Protein AF-A0A242AA38-F1 (afdb_monomer_lite)

Organism: NCBI:txid1834191

Radius of gyration: 36.56 Å; chains: 1; bounding box: 47×68×95 Å

Structure (mmCIF, N/CA/C/O backbone):
data_AF-A0A242AA38-F1
#
_entry.id   AF-A0A242AA38-F1
#
loop_
_atom_site.group_PDB
_atom_site.id
_atom_site.type_symbol
_atom_site.label_atom_id
_atom_site.label_alt_id
_atom_site.label_comp_id
_atom_site.label_asym_id
_atom_site.label_entity_id
_atom_site.label_seq_id
_atom_site.pdbx_PDB_ins_code
_atom_site.Cartn_x
_atom_site.Cartn_y
_atom_site.Cartn_z
_atom_site.occupancy
_atom_site.B_iso_or_equiv
_atom_site.auth_seq_id
_atom_site.auth_comp_id
_atom_site.auth_asym_id
_atom_site.auth_atom_id
_atom_site.pdbx_PDB_model_num
ATOM 1 N N . MET A 1 1 ? 7.313 -52.565 -67.063 1.00 36.84 1 MET A N 1
ATOM 2 C CA . MET A 1 1 ? 8.725 -52.377 -66.669 1.00 36.84 1 MET A CA 1
ATOM 3 C C . MET A 1 1 ? 8.864 -50.927 -66.219 1.00 36.84 1 MET A C 1
ATOM 5 O O . MET A 1 1 ? 8.572 -50.065 -67.031 1.00 36.84 1 MET A O 1
ATOM 9 N N . SER A 1 2 ? 8.992 -50.616 -64.921 1.00 31.75 2 SER A N 1
ATOM 10 C CA . SER A 1 2 ? 10.265 -50.618 -64.155 1.00 31.75 2 SER A CA 1
ATOM 11 C C . SER A 1 2 ? 11.361 -49.834 -64.894 1.00 31.75 2 SER A C 1
ATOM 13 O O . SER A 1 2 ? 11.617 -50.151 -66.045 1.00 31.75 2 SER A O 1
ATOM 15 N N . ASP A 1 3 ? 12.073 -48.840 -64.362 1.00 34.84 3 ASP A N 1
ATOM 16 C CA . ASP A 1 3 ? 12.246 -48.334 -63.001 1.00 34.84 3 ASP A CA 1
ATOM 17 C C . ASP A 1 3 ? 12.954 -46.958 -63.059 1.00 34.84 3 ASP A C 1
ATOM 19 O O . ASP A 1 3 ? 13.761 -46.716 -63.949 1.00 34.84 3 ASP A O 1
ATOM 23 N N . LYS A 1 4 ? 12.645 -46.117 -62.062 1.00 32.44 4 LYS A N 1
ATOM 24 C CA . LYS A 1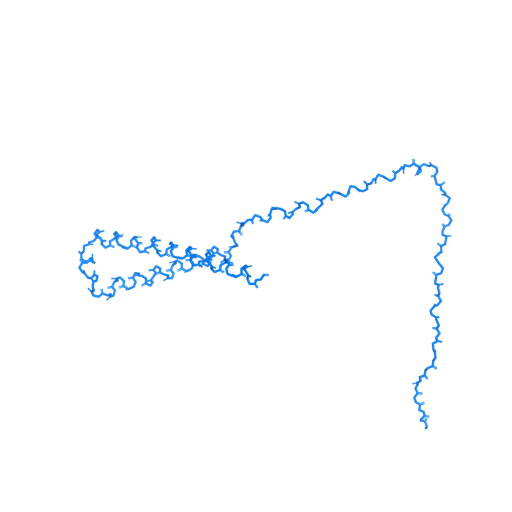 4 ? 13.434 -45.074 -61.362 1.00 32.44 4 LYS A CA 1
ATOM 25 C C . LYS A 1 4 ? 14.341 -44.050 -62.101 1.00 32.44 4 LYS A C 1
ATOM 27 O O . LYS A 1 4 ? 15.178 -44.406 -62.923 1.00 32.44 4 LYS A O 1
ATOM 32 N N . PRO A 1 5 ? 14.308 -42.772 -61.655 1.00 45.81 5 PRO A N 1
ATOM 33 C CA . PRO A 1 5 ? 15.255 -41.728 -62.044 1.00 45.81 5 PRO A CA 1
ATOM 34 C C . PRO A 1 5 ? 16.461 -41.679 -61.088 1.00 45.81 5 PRO A C 1
ATOM 36 O O . PRO A 1 5 ? 16.271 -41.815 -59.883 1.00 45.81 5 PRO A O 1
ATOM 39 N N . GLN A 1 6 ? 17.672 -41.414 -61.598 1.00 35.94 6 GLN A N 1
ATOM 40 C CA . GLN A 1 6 ? 18.695 -40.586 -60.930 1.00 35.94 6 GLN A CA 1
ATOM 41 C C . GLN A 1 6 ? 20.004 -40.491 -61.729 1.00 35.94 6 GLN A C 1
ATOM 43 O O . GLN A 1 6 ? 20.620 -41.495 -62.071 1.00 35.94 6 GLN A O 1
ATOM 48 N N . GLY A 1 7 ? 20.478 -39.250 -61.880 1.00 38.78 7 GLY A N 1
ATOM 49 C CA . GLY A 1 7 ? 21.903 -38.932 -61.821 1.00 38.78 7 GLY A CA 1
ATOM 50 C C . GLY A 1 7 ? 22.577 -38.549 -63.137 1.00 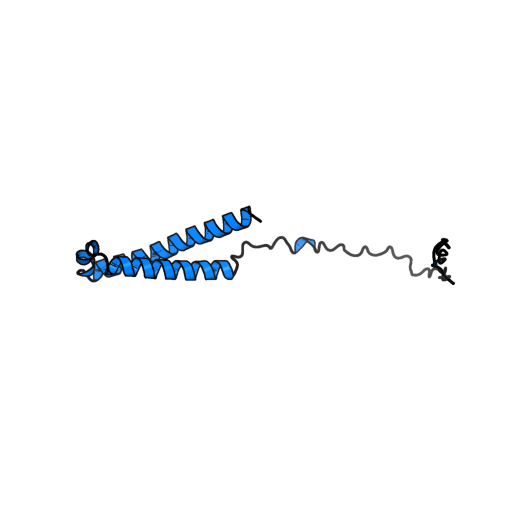38.78 7 GLY A C 1
ATOM 51 O O . GLY A 1 7 ? 23.095 -39.412 -63.835 1.00 38.78 7 GLY A O 1
ATOM 52 N N . LYS A 1 8 ? 22.730 -37.240 -63.380 1.00 36.59 8 LYS A N 1
ATOM 53 C CA . LYS A 1 8 ? 24.062 -36.605 -63.459 1.00 36.59 8 LYS A CA 1
ATOM 54 C C . LYS A 1 8 ? 23.976 -35.082 -63.599 1.00 36.59 8 LYS A C 1
ATOM 56 O O . LYS A 1 8 ? 23.215 -34.552 -64.398 1.00 36.59 8 LYS A O 1
ATOM 61 N N . ASN A 1 9 ? 24.805 -34.424 -62.789 1.00 46.19 9 ASN A N 1
ATOM 62 C CA . ASN A 1 9 ? 25.096 -32.994 -62.749 1.00 46.19 9 ASN A CA 1
ATOM 63 C C . ASN A 1 9 ? 25.225 -32.367 -64.140 1.00 46.19 9 ASN A C 1
ATOM 65 O O . ASN A 1 9 ? 26.020 -32.832 -64.954 1.00 46.19 9 ASN A O 1
ATOM 69 N N . THR A 1 10 ? 24.549 -31.244 -64.369 1.00 39.59 10 THR A N 1
ATOM 70 C CA . THR A 1 10 ? 24.979 -30.273 -65.379 1.00 39.59 10 THR A CA 1
ATOM 71 C C . THR A 1 10 ? 25.046 -28.909 -64.709 1.00 39.59 10 THR A C 1
ATOM 73 O O . THR A 1 10 ? 24.102 -28.464 -64.063 1.00 39.59 10 THR A O 1
ATOM 76 N N . GLN A 1 11 ? 26.240 -28.333 -64.767 1.00 40.69 11 GLN A N 1
ATOM 77 C CA . GLN A 1 11 ? 26.658 -27.104 -64.112 1.00 40.69 11 GLN A CA 1
ATOM 78 C C . GLN A 1 11 ? 25.785 -25.925 -64.557 1.00 40.69 11 GLN A C 1
ATOM 80 O O . GLN A 1 11 ? 25.471 -25.795 -65.738 1.00 40.69 11 GLN A O 1
ATOM 85 N N . ILE A 1 12 ? 25.414 -25.065 -63.608 1.00 44.62 12 ILE A N 1
ATOM 86 C CA . ILE A 1 12 ? 24.757 -23.784 -63.881 1.00 44.62 12 ILE A CA 1
ATOM 87 C C . ILE A 1 12 ? 25.772 -22.913 -64.643 1.00 44.62 12 ILE A C 1
ATOM 89 O O . ILE A 1 12 ? 26.853 -22.664 -64.103 1.00 44.62 12 ILE A O 1
ATOM 93 N N . PRO A 1 13 ? 25.490 -22.470 -65.879 1.00 41.94 13 PRO A N 1
ATOM 94 C CA . PRO A 1 13 ? 26.398 -21.584 -66.590 1.00 41.94 13 PRO A CA 1
ATOM 95 C C . PRO A 1 13 ? 26.442 -20.208 -65.911 1.00 41.94 13 PRO A C 1
ATOM 97 O O . PRO A 1 13 ? 25.413 -19.628 -65.568 1.00 41.94 13 PRO A O 1
ATOM 100 N N . ASN A 1 14 ? 27.664 -19.703 -65.720 1.00 42.06 14 ASN A N 1
ATOM 101 C CA . ASN A 1 14 ? 27.960 -18.333 -65.308 1.00 42.06 14 ASN A CA 1
ATOM 102 C C . ASN A 1 14 ? 27.240 -17.347 -66.237 1.00 42.06 14 ASN A C 1
ATOM 104 O O . ASN A 1 14 ? 27.640 -17.186 -67.390 1.00 42.06 14 ASN A O 1
ATOM 108 N N . ASN A 1 15 ? 26.225 -16.645 -65.733 1.00 44.12 15 ASN A N 1
ATOM 109 C CA . ASN A 1 15 ? 25.682 -15.494 -66.439 1.00 44.12 15 ASN A CA 1
ATOM 110 C C . ASN A 1 15 ? 26.679 -14.338 -66.329 1.00 44.12 15 ASN A C 1
ATOM 112 O O . ASN A 1 15 ? 26.819 -13.689 -65.293 1.00 44.12 15 ASN A O 1
ATOM 116 N N . THR A 1 16 ? 27.395 -14.130 -67.428 1.00 40.69 16 THR A N 1
ATOM 117 C CA . THR A 1 16 ? 28.222 -12.970 -67.730 1.00 40.69 16 THR A CA 1
ATOM 118 C C . THR A 1 16 ? 27.420 -11.696 -67.482 1.00 40.69 16 THR A C 1
ATOM 120 O O . THR A 1 16 ? 26.377 -11.469 -68.093 1.00 40.69 16 THR A O 1
ATOM 123 N N . PHE A 1 17 ? 27.905 -10.875 -66.553 1.00 43.53 17 PHE A N 1
ATOM 124 C CA . PHE A 1 17 ? 27.390 -9.537 -66.299 1.00 43.53 17 PHE A CA 1
ATOM 125 C C . PHE A 1 17 ? 27.459 -8.751 -67.612 1.00 43.53 17 PHE A C 1
ATOM 127 O O . PHE A 1 17 ? 28.540 -8.560 -68.168 1.00 43.53 17 PHE A O 1
ATOM 134 N N . ASN A 1 18 ? 26.299 -8.363 -68.137 1.00 44.81 18 ASN A N 1
ATOM 135 C CA . ASN A 1 18 ? 26.192 -7.578 -69.357 1.00 44.81 18 ASN A CA 1
ATOM 136 C C . ASN A 1 18 ? 26.934 -6.249 -69.133 1.00 44.81 18 ASN A C 1
ATOM 138 O O . ASN A 1 18 ? 26.475 -5.391 -68.378 1.00 44.81 18 ASN A O 1
ATOM 142 N N . THR A 1 19 ? 28.096 -6.089 -69.762 1.00 42.72 19 THR A N 1
ATOM 143 C CA . THR A 1 19 ? 28.854 -4.840 -69.829 1.00 42.72 19 THR A CA 1
ATOM 144 C C . THR A 1 19 ? 28.065 -3.840 -70.670 1.00 42.72 19 THR A C 1
ATOM 146 O O . THR A 1 19 ? 28.254 -3.715 -71.879 1.00 42.72 19 THR A O 1
ATOM 149 N N . MET A 1 20 ? 27.140 -3.118 -70.031 1.00 43.22 20 MET A N 1
ATOM 150 C CA . MET A 1 20 ? 26.587 -1.903 -70.620 1.00 43.22 20 MET A CA 1
ATOM 151 C C . MET A 1 20 ? 27.718 -0.885 -70.753 1.00 43.22 20 MET A C 1
ATOM 153 O O . MET A 1 20 ? 28.349 -0.481 -69.781 1.00 43.22 20 MET A O 1
ATOM 157 N N . ASN A 1 21 ? 27.990 -0.520 -71.998 1.00 48.88 21 ASN A N 1
ATOM 158 C CA . ASN A 1 21 ? 29.027 0.402 -72.419 1.00 48.88 21 ASN A CA 1
ATOM 159 C C . ASN A 1 21 ? 28.624 1.837 -72.033 1.00 48.88 21 ASN A C 1
ATOM 161 O O . ASN A 1 21 ? 28.084 2.584 -72.848 1.00 48.88 21 ASN A O 1
ATOM 165 N N . THR A 1 22 ? 28.813 2.218 -70.769 1.00 44.59 22 THR A N 1
ATOM 166 C CA . THR A 1 22 ? 28.633 3.605 -70.325 1.00 44.59 22 THR A CA 1
ATOM 167 C C . THR A 1 22 ? 29.918 4.374 -70.591 1.00 44.59 22 THR A C 1
ATOM 169 O O . THR A 1 22 ? 30.896 4.260 -69.852 1.00 44.59 22 THR A O 1
ATOM 172 N N . LYS A 1 23 ? 29.919 5.165 -71.666 1.00 47.06 23 LYS A N 1
ATOM 173 C CA . LYS A 1 23 ? 30.909 6.224 -71.885 1.00 47.06 23 LYS A CA 1
ATOM 174 C C . LYS A 1 23 ? 30.923 7.116 -70.626 1.00 47.06 23 LYS A C 1
ATOM 176 O O . LYS A 1 23 ? 29.850 7.591 -70.257 1.00 47.06 23 LYS A O 1
ATOM 181 N N . PRO A 1 24 ? 32.066 7.325 -69.949 1.00 49.56 24 PRO A N 1
ATOM 182 C CA . PRO A 1 24 ? 32.115 8.178 -68.767 1.00 49.56 24 PRO A CA 1
ATOM 183 C C . PRO A 1 24 ? 31.788 9.620 -69.161 1.00 49.56 24 PRO A C 1
ATOM 185 O O . PRO A 1 24 ? 32.453 10.191 -70.026 1.00 49.56 24 PRO A O 1
ATOM 188 N N . ASP A 1 25 ? 30.755 10.194 -68.552 1.00 49.31 25 ASP A N 1
ATOM 189 C CA . ASP A 1 25 ? 30.473 11.622 -68.639 1.00 49.31 25 ASP A CA 1
ATOM 190 C C . ASP A 1 25 ? 31.540 12.374 -67.815 1.00 49.31 25 ASP A C 1
ATOM 192 O O . ASP A 1 25 ? 31.670 12.118 -66.613 1.00 49.31 25 ASP A O 1
ATOM 196 N N . PRO A 1 26 ? 32.331 13.281 -68.419 1.00 50.69 26 PRO A N 1
ATOM 197 C CA . PRO A 1 26 ? 33.372 14.021 -67.708 1.00 50.69 26 PRO A CA 1
ATOM 198 C C . PRO A 1 26 ? 32.822 14.955 -66.614 1.00 50.69 26 PRO A C 1
ATOM 200 O O . PRO A 1 26 ? 33.595 15.416 -65.777 1.00 50.69 26 PRO A O 1
ATOM 203 N N . SER A 1 27 ? 31.507 15.202 -66.564 1.00 53.72 27 SER A N 1
ATOM 204 C CA . SER A 1 27 ? 30.864 15.972 -65.488 1.00 53.72 27 SER A CA 1
ATOM 205 C C . SER A 1 27 ? 30.657 15.187 -64.183 1.00 53.72 27 SER A C 1
ATOM 207 O O . SER A 1 27 ? 30.296 15.778 -63.167 1.00 53.72 27 SER A O 1
ATOM 209 N N . GLN A 1 28 ? 30.940 13.877 -64.166 1.00 53.47 28 GLN A N 1
ATOM 210 C CA . GLN A 1 28 ? 30.844 13.032 -62.967 1.00 53.47 28 GLN A CA 1
ATOM 211 C C . GLN A 1 28 ? 32.162 12.897 -62.184 1.00 53.47 28 GLN A C 1
ATOM 213 O O . GLN A 1 28 ? 32.258 12.072 -61.278 1.00 53.47 28 GLN A O 1
ATOM 218 N N . GLN A 1 29 ? 33.175 13.728 -62.463 1.00 50.22 29 GLN A N 1
ATOM 219 C CA . GLN A 1 29 ? 34.346 13.891 -61.585 1.00 50.22 29 GLN A CA 1
ATOM 220 C C . GLN A 1 29 ? 34.017 14.763 -60.360 1.00 50.22 29 GLN A C 1
ATOM 222 O O . GLN A 1 29 ? 34.678 15.755 -60.067 1.00 50.22 29 GLN A O 1
ATOM 227 N N . GLY A 1 30 ? 32.978 14.387 -59.624 1.00 49.81 30 GLY A N 1
ATOM 228 C CA . GLY A 1 30 ? 32.832 14.763 -58.226 1.00 49.81 30 GLY A CA 1
ATOM 229 C C . GLY A 1 30 ? 33.192 13.541 -57.399 1.00 49.81 30 GLY A C 1
ATOM 230 O O . GLY A 1 30 ? 32.611 12.478 -57.616 1.00 49.81 30 GLY A O 1
ATOM 231 N N . SER A 1 31 ? 34.144 13.659 -56.468 1.00 58.84 31 SER A N 1
ATOM 232 C CA . SER A 1 31 ? 34.314 12.638 -55.428 1.00 58.84 31 SER A CA 1
ATOM 233 C C . SER A 1 31 ? 32.934 12.312 -54.854 1.00 58.84 31 SER A C 1
ATOM 235 O O . SER A 1 31 ? 32.191 13.262 -54.577 1.00 58.84 31 SER A O 1
ATOM 237 N N . PRO A 1 32 ? 32.561 11.027 -54.687 1.00 59.34 32 PRO A N 1
ATOM 238 C CA . PRO A 1 32 ? 31.297 10.696 -54.056 1.00 59.34 32 PRO A CA 1
ATOM 239 C C . PRO A 1 32 ? 31.269 11.441 -52.729 1.00 59.34 32 PRO A C 1
ATOM 241 O O . PRO A 1 32 ? 32.168 11.259 -51.905 1.00 59.34 32 PRO A O 1
ATOM 244 N N . VAL A 1 33 ? 30.290 12.329 -52.550 1.00 55.28 33 VAL A N 1
ATOM 245 C CA . VAL A 1 33 ? 30.011 12.880 -51.228 1.00 55.28 33 VAL A CA 1
ATOM 246 C C . VAL A 1 33 ? 29.804 11.646 -50.359 1.00 55.28 33 VAL A C 1
ATOM 248 O O . VAL A 1 33 ? 28.927 10.843 -50.699 1.00 55.28 33 VAL A O 1
ATOM 251 N N . PRO A 1 34 ? 30.642 11.402 -49.334 1.00 57.34 34 PRO A N 1
ATOM 252 C CA . PRO A 1 34 ? 30.436 10.251 -48.485 1.00 57.34 34 PRO A CA 1
ATOM 253 C C . PRO A 1 34 ? 29.013 10.388 -47.973 1.00 57.34 34 PRO A C 1
ATOM 255 O O . PRO A 1 34 ? 28.661 11.422 -47.398 1.00 57.34 34 PRO A O 1
ATOM 258 N N . PHE A 1 35 ? 28.176 9.384 -48.250 1.00 57.16 35 PHE A N 1
ATOM 259 C CA . PHE A 1 35 ? 26.930 9.228 -47.524 1.00 57.16 35 PHE A CA 1
ATOM 260 C C . PHE A 1 35 ? 27.325 9.419 -46.074 1.00 57.16 35 PHE A C 1
ATOM 262 O O . PHE A 1 35 ? 28.200 8.695 -45.589 1.00 57.16 35 PHE A O 1
ATOM 269 N N . GLN A 1 36 ? 26.792 10.464 -45.438 1.00 55.53 36 GLN A N 1
ATOM 270 C CA . GLN A 1 36 ? 26.936 10.608 -44.010 1.00 55.53 36 GLN A CA 1
ATOM 271 C C . GLN A 1 36 ? 26.484 9.257 -43.471 1.00 55.53 36 GLN A C 1
ATOM 273 O O . GLN A 1 36 ? 25.299 8.925 -43.518 1.00 55.53 36 GLN A O 1
ATOM 278 N N . GLN A 1 37 ? 27.440 8.464 -42.987 1.00 54.28 37 GLN A N 1
ATOM 279 C CA . GLN A 1 37 ? 27.200 7.508 -41.929 1.00 54.28 37 GLN A CA 1
ATOM 280 C C . GLN A 1 37 ? 26.829 8.385 -40.735 1.00 54.28 37 GLN A C 1
ATOM 282 O O . GLN A 1 37 ? 27.616 8.611 -39.824 1.00 54.28 37 GLN A O 1
ATOM 287 N N . GLY A 1 38 ? 25.660 9.026 -40.843 1.00 47.81 38 GLY A N 1
ATOM 288 C CA . GLY A 1 38 ? 24.969 9.623 -39.738 1.00 47.81 38 GLY A CA 1
ATOM 289 C C . GLY A 1 38 ? 24.845 8.472 -38.779 1.00 47.81 38 GLY A C 1
ATOM 290 O O . GLY A 1 38 ? 24.349 7.405 -39.141 1.00 47.81 38 GLY A O 1
ATOM 291 N N . ASP A 1 39 ? 25.440 8.670 -37.622 1.00 52.06 39 ASP A N 1
ATOM 292 C CA . ASP A 1 39 ? 25.496 7.725 -36.537 1.00 52.06 39 ASP A CA 1
ATOM 293 C C . ASP A 1 39 ? 24.059 7.526 -36.020 1.00 52.06 39 ASP A C 1
ATOM 295 O O . ASP A 1 39 ? 23.655 8.040 -34.977 1.00 52.06 39 ASP A O 1
ATOM 299 N N . PHE A 1 40 ? 23.229 6.823 -36.800 1.00 50.84 40 PHE A N 1
ATOM 300 C CA . PHE A 1 40 ? 21.871 6.427 -36.430 1.00 50.84 40 PHE A CA 1
ATOM 301 C C . PHE A 1 40 ? 21.903 5.449 -35.244 1.00 50.84 40 PHE A C 1
ATOM 303 O O . PHE A 1 40 ? 20.863 5.160 -34.661 1.00 50.84 40 PHE A O 1
ATOM 310 N N . ALA A 1 41 ? 23.094 4.991 -34.836 1.00 48.97 41 ALA A N 1
ATOM 311 C CA . ALA A 1 41 ? 23.319 4.229 -33.616 1.00 48.97 41 ALA A CA 1
ATOM 312 C C . ALA A 1 41 ? 23.280 5.083 -32.332 1.00 48.97 41 ALA A C 1
ATOM 314 O O . ALA A 1 41 ? 23.367 4.535 -31.238 1.00 48.97 41 ALA A O 1
ATOM 315 N N . SER A 1 42 ? 23.106 6.406 -32.419 1.00 49.12 42 SER A N 1
ATOM 316 C CA . SER A 1 42 ? 22.958 7.252 -31.224 1.00 49.12 42 SER A CA 1
ATOM 317 C C . SER A 1 42 ? 21.522 7.341 -30.682 1.00 49.12 42 SER A C 1
ATOM 319 O O . SER A 1 42 ? 21.314 7.916 -29.613 1.00 49.12 42 SER A O 1
ATOM 321 N N . ILE A 1 43 ? 20.531 6.725 -31.344 1.00 51.34 43 ILE A N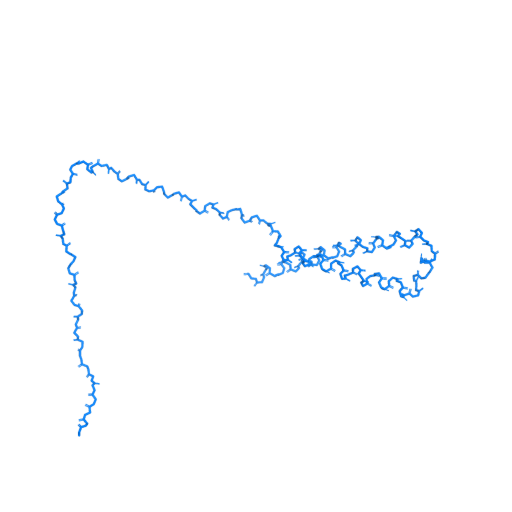 1
ATOM 322 C CA . ILE A 1 43 ? 19.136 6.738 -30.859 1.00 51.34 43 ILE A CA 1
ATOM 323 C C . ILE A 1 43 ? 18.923 5.819 -29.638 1.00 51.34 43 ILE A C 1
ATOM 325 O O . ILE A 1 43 ? 17.923 5.966 -28.944 1.00 51.34 43 ILE A O 1
ATOM 329 N N . ASP A 1 44 ? 19.876 4.952 -29.279 1.00 49.47 44 ASP A N 1
ATOM 330 C CA . ASP A 1 44 ? 19.661 3.947 -28.223 1.00 49.47 44 ASP A CA 1
ATOM 331 C C . ASP A 1 44 ? 20.339 4.247 -26.874 1.00 49.47 44 ASP A C 1
ATOM 333 O O . ASP A 1 44 ? 20.514 3.368 -26.035 1.00 49.47 44 ASP A O 1
ATOM 337 N N . THR A 1 45 ? 20.706 5.506 -26.614 1.00 47.59 45 THR A N 1
ATOM 338 C CA . THR A 1 45 ? 21.148 5.923 -25.262 1.00 47.59 45 THR A CA 1
ATOM 339 C C . THR A 1 45 ? 20.041 6.567 -24.433 1.00 47.59 45 THR A C 1
ATOM 341 O O . THR A 1 45 ? 20.216 6.772 -23.235 1.00 47.59 45 THR A O 1
ATOM 344 N N . GLN A 1 46 ? 18.867 6.786 -25.033 1.00 45.47 46 GLN A N 1
ATOM 345 C CA . GLN A 1 46 ? 17.640 7.135 -24.315 1.00 45.47 46 GLN A CA 1
ATOM 346 C C . GLN A 1 46 ? 16.779 5.895 -24.046 1.00 45.47 46 GLN A C 1
ATOM 348 O O . GLN A 1 46 ? 15.552 5.990 -23.969 1.00 45.47 46 GLN A O 1
ATOM 353 N N . TYR A 1 47 ? 17.413 4.739 -23.801 1.00 48.47 47 TYR A N 1
ATOM 354 C CA . TYR A 1 47 ? 16.839 3.700 -22.940 1.00 48.47 47 TYR A CA 1
ATOM 355 C C . TYR A 1 47 ? 16.805 4.251 -21.503 1.00 48.47 47 TYR A C 1
ATOM 357 O O . TYR A 1 47 ? 17.429 3.738 -20.573 1.00 48.47 47 TYR A O 1
ATOM 365 N N . GLU A 1 48 ? 16.123 5.392 -21.347 1.00 48.62 48 GLU A N 1
ATOM 366 C CA . GLU A 1 48 ? 15.781 5.966 -20.070 1.00 48.62 48 GLU A CA 1
ATOM 367 C C . GLU A 1 48 ? 15.144 4.837 -19.278 1.00 48.62 48 GLU A C 1
ATOM 369 O O . GLU A 1 48 ? 14.298 4.093 -19.775 1.00 48.62 48 GLU A O 1
ATOM 374 N N . ASN A 1 49 ? 15.590 4.735 -18.039 1.00 52.78 49 ASN A N 1
ATOM 375 C CA . ASN A 1 49 ? 15.045 3.951 -16.952 1.00 52.78 49 ASN A CA 1
ATOM 376 C C . ASN A 1 49 ? 13.569 4.338 -16.694 1.00 52.78 49 ASN A C 1
ATOM 378 O O . ASN A 1 49 ? 13.212 4.860 -15.639 1.00 52.78 49 ASN A O 1
ATOM 382 N N . LYS A 1 50 ? 12.703 4.182 -17.698 1.00 58.59 50 LYS A N 1
ATOM 383 C CA . LYS A 1 50 ? 11.271 4.417 -17.619 1.00 58.59 50 LYS A CA 1
ATOM 384 C C . LYS A 1 50 ? 10.688 3.136 -17.081 1.00 58.59 50 LYS A C 1
ATOM 386 O O . LYS A 1 50 ? 10.647 2.125 -17.782 1.00 58.59 50 LYS A O 1
ATOM 391 N N . LYS A 1 51 ? 10.233 3.192 -15.830 1.00 65.50 51 LYS A N 1
ATOM 392 C CA . LYS A 1 51 ? 9.363 2.156 -15.276 1.00 65.50 51 LYS A CA 1
ATOM 393 C C . LYS A 1 51 ? 8.283 1.852 -16.303 1.00 65.50 51 LYS A C 1
ATOM 395 O O . LYS A 1 51 ? 7.586 2.758 -16.768 1.00 65.50 51 LYS A O 1
ATOM 400 N N . THR A 1 52 ? 8.192 0.589 -16.698 1.00 79.44 52 THR A N 1
ATOM 401 C CA . THR A 1 52 ? 7.200 0.181 -17.693 1.00 79.44 52 THR A CA 1
ATOM 402 C C . THR A 1 52 ? 5.801 0.423 -17.126 1.00 79.44 52 THR A C 1
ATOM 404 O O . THR A 1 52 ? 5.586 0.328 -15.917 1.00 79.44 52 THR A O 1
ATOM 407 N N . PHE A 1 53 ? 4.817 0.715 -17.981 1.00 80.88 53 PHE A N 1
ATOM 408 C CA . PHE A 1 53 ? 3.423 0.865 -17.539 1.00 80.88 53 PHE A CA 1
ATOM 409 C C . PHE A 1 53 ? 2.953 -0.344 -16.709 1.00 80.88 53 PHE A C 1
ATOM 411 O O . PHE A 1 53 ? 2.253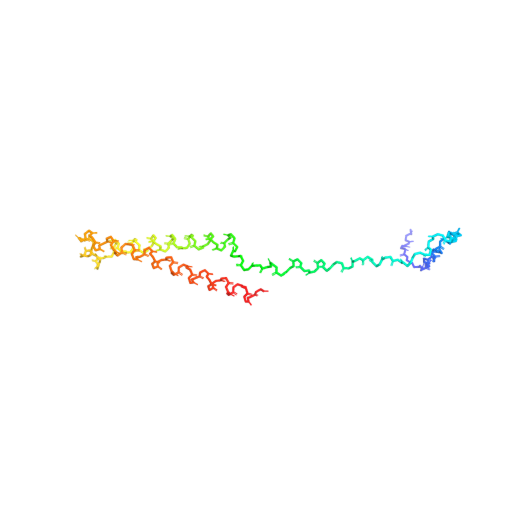 -0.184 -15.713 1.00 80.88 53 PHE A O 1
ATOM 418 N N . SER A 1 54 ? 3.419 -1.546 -17.069 1.00 82.00 54 SER A N 1
ATOM 419 C CA . SER A 1 54 ? 3.163 -2.780 -16.324 1.00 82.00 54 SER A CA 1
ATOM 420 C C . SER A 1 54 ? 3.730 -2.764 -14.901 1.00 82.00 54 SER A C 1
ATOM 422 O O . SER A 1 54 ? 3.100 -3.300 -13.996 1.00 82.00 54 SER A O 1
ATOM 424 N N . GLU A 1 55 ? 4.905 -2.172 -14.690 1.00 82.62 55 GLU A N 1
ATOM 425 C CA . GLU A 1 55 ? 5.546 -2.064 -13.374 1.00 82.62 55 GLU A CA 1
ATOM 426 C C . GLU A 1 55 ? 4.840 -1.038 -12.479 1.00 82.62 55 GLU A C 1
ATOM 428 O O . GLU A 1 55 ? 4.673 -1.245 -11.278 1.00 82.62 55 GLU A O 1
ATOM 433 N N . ILE A 1 56 ? 4.360 0.056 -13.071 1.00 86.75 56 ILE A N 1
ATOM 434 C CA . ILE A 1 56 ? 3.548 1.049 -12.359 1.00 86.75 56 ILE A CA 1
ATOM 435 C C . ILE A 1 56 ? 2.197 0.434 -11.973 1.00 86.75 56 ILE A C 1
ATOM 437 O O . ILE A 1 56 ? 1.754 0.569 -10.832 1.00 86.75 56 ILE A O 1
ATOM 441 N N . LEU A 1 57 ? 1.554 -0.283 -12.899 1.00 89.31 57 LEU A N 1
ATOM 442 C CA . LEU A 1 57 ? 0.283 -0.953 -12.643 1.00 89.31 57 LEU A CA 1
ATOM 443 C C . LEU A 1 57 ? 0.419 -2.032 -11.560 1.00 89.31 57 LEU A C 1
ATOM 445 O O . LEU A 1 57 ? -0.407 -2.086 -10.648 1.00 89.31 57 LEU A O 1
ATOM 449 N N . SER A 1 58 ? 1.469 -2.859 -11.619 1.00 88.44 58 SER A N 1
ATOM 450 C CA . SER A 1 58 ? 1.708 -3.900 -10.615 1.00 88.44 58 SER A CA 1
ATOM 451 C C . SER A 1 58 ? 1.959 -3.309 -9.228 1.00 88.44 58 SER A C 1
ATOM 453 O O . SER A 1 58 ? 1.427 -3.828 -8.247 1.00 88.44 58 SER A O 1
ATOM 455 N N . PHE A 1 59 ? 2.677 -2.184 -9.142 1.00 92.06 59 PHE A N 1
ATOM 456 C CA . PHE A 1 59 ? 2.885 -1.447 -7.896 1.00 92.06 59 PHE A CA 1
ATOM 457 C C . PHE A 1 59 ? 1.567 -1.010 -7.250 1.00 92.06 59 PHE A C 1
ATOM 459 O O . PHE A 1 59 ? 1.350 -1.282 -6.067 1.00 92.06 59 PHE A O 1
ATOM 466 N N . TYR A 1 60 ? 0.667 -0.384 -8.013 1.00 93.31 60 TYR A N 1
ATOM 467 C CA . TYR A 1 60 ? -0.619 0.063 -7.473 1.00 93.31 60 TYR A CA 1
ATOM 468 C C . TYR A 1 60 ? -1.516 -1.104 -7.066 1.00 93.31 60 TYR A C 1
ATOM 470 O O . TYR A 1 60 ? -2.089 -1.073 -5.978 1.00 93.31 60 TYR A O 1
ATOM 478 N N . VAL A 1 61 ? -1.615 -2.149 -7.894 1.00 94.50 61 VAL A N 1
ATOM 479 C CA . VAL A 1 61 ? -2.433 -3.333 -7.580 1.00 94.50 61 VAL A CA 1
ATOM 480 C C . VAL A 1 61 ? -1.933 -4.013 -6.306 1.00 94.50 61 VAL A C 1
ATOM 482 O O . VAL A 1 61 ? -2.731 -4.320 -5.420 1.00 94.50 61 VAL A O 1
ATOM 485 N N . LEU A 1 62 ? -0.617 -4.198 -6.179 1.00 94.56 62 LEU A N 1
ATOM 486 C CA . LEU A 1 62 ? -0.013 -4.812 -5.000 1.00 94.56 62 LEU A CA 1
ATOM 487 C C . LEU A 1 62 ? -0.205 -3.947 -3.747 1.00 94.56 62 LEU A C 1
ATOM 489 O O . LEU A 1 62 ? -0.573 -4.468 -2.696 1.00 94.56 62 LEU A O 1
ATOM 493 N N . GLY A 1 63 ? -0.015 -2.629 -3.863 1.00 94.44 63 GLY A N 1
ATOM 494 C CA . GLY A 1 63 ? -0.236 -1.684 -2.766 1.00 94.44 63 GLY A CA 1
ATOM 495 C C . GLY A 1 63 ? -1.682 -1.685 -2.269 1.00 94.44 63 GLY A C 1
ATOM 496 O O . GLY A 1 63 ? -1.919 -1.755 -1.062 1.00 94.44 63 GLY A O 1
ATOM 497 N N . ILE A 1 64 ? -2.655 -1.689 -3.187 1.00 95.94 64 ILE A N 1
ATOM 498 C CA . ILE A 1 64 ? -4.084 -1.770 -2.851 1.00 95.94 64 ILE A CA 1
ATOM 499 C C . ILE A 1 64 ? -4.403 -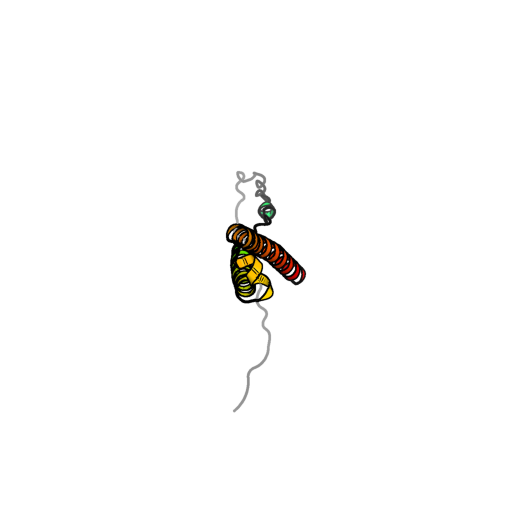3.104 -2.169 1.00 95.94 64 ILE A C 1
ATOM 501 O O . ILE A 1 64 ? -5.050 -3.109 -1.122 1.00 95.94 64 ILE A O 1
ATOM 505 N N . ALA A 1 65 ? -3.919 -4.225 -2.711 1.00 96.00 65 ALA A N 1
ATOM 506 C CA . ALA A 1 65 ? -4.154 -5.547 -2.133 1.00 96.00 65 ALA A CA 1
ATOM 507 C C . ALA A 1 65 ? -3.599 -5.657 -0.703 1.00 96.00 65 ALA A C 1
ATOM 509 O O . ALA A 1 65 ? -4.317 -6.083 0.203 1.00 96.00 65 ALA A O 1
ATOM 510 N N . LEU A 1 66 ? -2.355 -5.214 -0.483 1.00 95.69 66 LEU A N 1
ATOM 511 C CA . LEU A 1 66 ? -1.741 -5.180 0.846 1.00 95.69 66 LEU A CA 1
ATOM 512 C C . LEU A 1 66 ? -2.532 -4.294 1.807 1.00 95.69 66 LEU A C 1
ATOM 514 O O . LEU A 1 66 ? -2.822 -4.720 2.920 1.00 95.69 66 LEU A O 1
ATOM 518 N N . THR A 1 67 ? -2.959 -3.115 1.349 1.00 96.44 67 THR A N 1
ATOM 519 C CA . THR A 1 67 ? -3.758 -2.190 2.160 1.00 96.44 67 THR A CA 1
ATOM 520 C C . THR A 1 67 ? -5.059 -2.851 2.617 1.00 96.44 67 THR A C 1
ATOM 522 O O . THR A 1 67 ? -5.358 -2.846 3.808 1.00 96.44 67 THR A O 1
ATOM 525 N N . ILE A 1 68 ? -5.806 -3.485 1.706 1.00 96.31 68 ILE A N 1
ATOM 526 C CA . ILE A 1 68 ? -7.061 -4.181 2.037 1.00 96.31 68 ILE A CA 1
ATOM 527 C C . ILE A 1 68 ? -6.821 -5.279 3.080 1.00 96.31 68 ILE A C 1
ATOM 529 O O . ILE A 1 68 ? -7.555 -5.359 4.065 1.00 96.31 68 ILE A O 1
ATOM 533 N N . ILE A 1 69 ? -5.779 -6.096 2.896 1.00 96.00 69 ILE A N 1
ATOM 534 C CA . ILE A 1 69 ? -5.429 -7.176 3.829 1.00 96.00 69 ILE A CA 1
ATOM 535 C C . ILE A 1 69 ? -5.060 -6.604 5.204 1.00 96.00 69 ILE A C 1
ATOM 537 O O . ILE A 1 69 ? -5.566 -7.072 6.225 1.00 96.00 69 ILE A O 1
ATOM 541 N N . SER A 1 70 ? -4.212 -5.575 5.247 1.00 94.31 70 SER A N 1
ATOM 542 C CA . SER A 1 70 ? -3.794 -4.920 6.487 1.00 94.31 70 SER A CA 1
ATOM 543 C C . SER A 1 70 ? -4.973 -4.310 7.240 1.00 94.31 70 SER A C 1
ATOM 545 O O . SER A 1 70 ? -5.086 -4.503 8.449 1.00 94.31 70 SER A O 1
ATOM 547 N N . PHE A 1 71 ? -5.885 -3.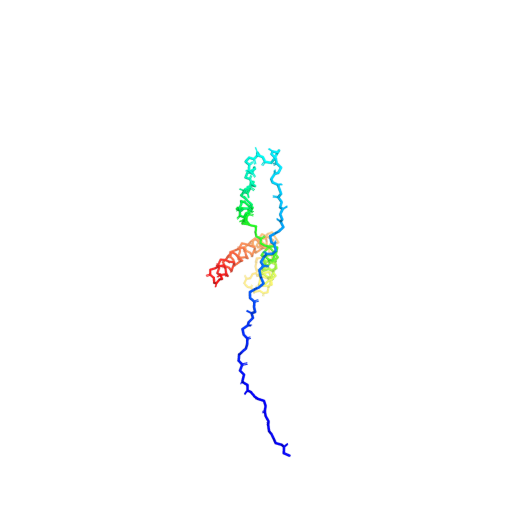632 6.540 1.00 95.38 71 PHE A N 1
ATOM 548 C CA . PHE A 1 71 ? -7.102 -3.087 7.142 1.00 95.38 71 PHE A CA 1
ATOM 549 C C . PHE A 1 71 ? -8.034 -4.176 7.664 1.00 95.38 71 PHE A C 1
ATOM 551 O O . PHE A 1 71 ? -8.555 -4.061 8.773 1.00 95.38 71 PHE A O 1
ATOM 558 N N . TYR A 1 72 ? -8.219 -5.248 6.895 1.00 95.06 72 TYR A N 1
ATOM 559 C CA . TYR A 1 72 ? -9.038 -6.378 7.314 1.00 95.06 72 TYR A CA 1
ATOM 560 C C . TYR A 1 72 ? -8.506 -7.006 8.609 1.00 95.06 72 TYR A C 1
ATOM 562 O O . TYR A 1 72 ? -9.268 -7.217 9.555 1.00 95.06 72 TYR A O 1
ATOM 570 N N . LEU A 1 73 ? -7.192 -7.245 8.689 1.00 93.81 73 LEU A N 1
ATOM 571 C CA . LEU A 1 73 ? -6.543 -7.759 9.898 1.00 93.81 73 LEU A CA 1
ATOM 572 C C . LEU A 1 73 ? -6.659 -6.779 11.070 1.00 93.81 73 LEU A C 1
ATOM 574 O O . LEU A 1 73 ? -6.935 -7.203 12.191 1.00 93.81 73 LEU A O 1
ATOM 578 N N . PHE A 1 74 ? -6.492 -5.481 10.815 1.00 93.88 74 PHE A N 1
ATOM 579 C CA . PHE A 1 74 ? -6.596 -4.443 11.837 1.00 93.88 74 PHE A CA 1
ATOM 580 C C . PHE A 1 74 ? -7.988 -4.388 12.482 1.00 93.88 74 PHE A C 1
ATOM 582 O O . PHE A 1 74 ? -8.089 -4.264 13.698 1.00 93.88 74 PHE A O 1
ATOM 589 N N . VAL A 1 75 ? -9.057 -4.534 11.695 1.00 93.50 75 VAL A N 1
ATOM 590 C CA . VAL A 1 75 ? -10.435 -4.512 12.215 1.00 93.50 75 VAL A CA 1
ATOM 591 C C . VAL A 1 75 ? -10.828 -5.842 12.867 1.00 93.50 75 VAL A C 1
ATOM 593 O O . VAL A 1 75 ? -11.543 -5.858 13.868 1.00 93.50 75 VAL A O 1
ATOM 596 N N . THR A 1 76 ? -10.363 -6.963 12.313 1.00 92.75 76 THR A N 1
ATOM 597 C CA . THR A 1 76 ? -10.809 -8.303 12.728 1.00 92.75 76 THR A CA 1
ATOM 598 C C . THR A 1 76 ? -10.092 -8.807 13.978 1.00 92.75 76 THR A C 1
ATOM 600 O O . THR A 1 76 ? -10.682 -9.532 14.780 1.00 92.75 76 THR A O 1
ATOM 603 N N . LEU A 1 77 ? -8.815 -8.461 14.166 1.00 92.12 77 LEU A N 1
ATOM 604 C CA . LEU A 1 77 ? -8.039 -9.014 15.272 1.00 92.12 77 LEU A CA 1
ATOM 605 C C . LEU A 1 77 ? -8.430 -8.362 16.615 1.00 92.12 77 LEU A C 1
ATOM 607 O O . LEU A 1 77 ? -8.414 -7.135 16.746 1.00 92.12 77 LEU A O 1
ATOM 611 N N . PRO A 1 78 ? -8.716 -9.162 17.660 1.00 89.44 78 PRO A N 1
ATOM 612 C CA . PRO A 1 78 ? -9.225 -8.655 18.937 1.00 89.44 78 PRO A CA 1
ATOM 613 C C . PRO A 1 78 ? -8.213 -7.771 19.680 1.00 89.44 78 PRO A C 1
ATOM 615 O O . PRO A 1 78 ? -8.599 -6.879 20.431 1.00 89.44 78 PRO A O 1
ATOM 618 N N . ILE A 1 79 ? -6.915 -7.963 19.426 1.00 90.25 79 ILE A N 1
ATOM 619 C CA . ILE A 1 79 ? -5.832 -7.148 19.999 1.00 90.25 79 ILE A CA 1
ATOM 620 C C . ILE A 1 79 ? -5.940 -5.663 19.630 1.00 90.25 79 ILE A C 1
ATOM 622 O O . ILE A 1 79 ? -5.403 -4.822 20.349 1.00 90.25 79 ILE A O 1
ATOM 626 N N . PHE A 1 80 ? -6.641 -5.331 18.539 1.00 90.00 80 PHE A N 1
ATOM 627 C CA . PHE A 1 80 ? -6.762 -3.955 18.072 1.00 90.00 80 PHE A CA 1
ATOM 628 C C . PHE A 1 80 ? -8.031 -3.234 18.538 1.00 90.00 80 PHE A C 1
ATOM 630 O O . PHE A 1 80 ? -8.142 -2.026 18.338 1.00 90.00 80 PHE A O 1
ATOM 637 N N . GLN A 1 81 ? -8.953 -3.916 19.227 1.00 89.31 81 GLN A N 1
ATOM 638 C CA . GLN A 1 81 ? -10.241 -3.336 19.642 1.00 89.31 81 GLN A CA 1
ATOM 639 C C . GLN A 1 81 ? -10.079 -2.099 20.539 1.00 89.31 81 GLN A C 1
ATOM 641 O O . GLN A 1 81 ? -10.784 -1.107 20.369 1.00 89.31 81 GLN A O 1
ATOM 646 N N . ASN A 1 82 ? -9.079 -2.099 21.426 1.00 88.94 82 ASN A N 1
ATOM 647 C CA . ASN A 1 82 ? -8.765 -0.927 22.250 1.00 88.94 82 ASN A CA 1
ATOM 648 C C . ASN A 1 82 ? -8.339 0.293 21.421 1.00 88.94 82 ASN A C 1
ATOM 650 O O . ASN A 1 82 ? -8.658 1.421 21.792 1.00 88.94 82 ASN A O 1
ATOM 654 N N . PHE A 1 83 ? -7.644 0.082 20.302 1.00 89.44 83 PHE A N 1
ATOM 655 C CA . PHE A 1 83 ? -7.253 1.169 19.406 1.00 89.44 83 PHE A CA 1
ATOM 656 C C . PHE A 1 83 ? -8.422 1.624 18.526 1.00 89.44 83 PHE A C 1
ATOM 658 O O . PHE A 1 83 ? -8.557 2.821 18.288 1.00 89.44 83 PHE A O 1
ATOM 665 N N . LEU A 1 84 ? -9.290 0.699 18.095 1.00 89.25 84 LEU A N 1
ATOM 666 C CA . LEU A 1 84 ? -10.498 0.997 17.311 1.00 89.25 84 LEU A CA 1
ATOM 667 C C . LEU A 1 84 ? -11.503 1.864 18.079 1.00 89.25 84 LEU A C 1
ATOM 669 O O . LEU A 1 84 ? -12.140 2.729 17.485 1.00 89.25 84 LEU A O 1
ATOM 673 N N . ASN A 1 85 ? -11.586 1.698 19.401 1.00 90.62 85 ASN A N 1
ATOM 674 C CA . ASN A 1 85 ? -12.447 2.522 20.256 1.00 90.62 85 ASN A CA 1
ATOM 675 C C . ASN A 1 85 ? -12.015 3.997 20.324 1.00 90.62 85 ASN A C 1
ATOM 677 O O . ASN A 1 85 ? -12.813 4.854 20.702 1.00 90.62 85 ASN A O 1
ATOM 681 N N . GLN A 1 86 ? -10.769 4.316 19.960 1.00 93.19 86 GLN A N 1
ATOM 682 C CA . GLN A 1 86 ? -10.288 5.691 19.870 1.00 93.19 86 GLN A CA 1
ATOM 683 C C . GLN A 1 86 ? -10.279 6.162 18.415 1.00 93.19 86 GLN A C 1
ATOM 685 O O . GLN A 1 86 ? -9.388 5.818 17.641 1.00 93.19 86 GLN A O 1
ATOM 690 N N . THR A 1 87 ? -11.243 7.005 18.037 1.00 89.50 87 THR A N 1
ATOM 691 C CA . THR A 1 87 ? -11.440 7.456 16.644 1.00 89.50 87 THR A CA 1
ATOM 692 C C . THR A 1 87 ? -10.202 8.121 16.034 1.00 89.50 87 THR A C 1
ATOM 694 O O . THR A 1 87 ? -9.843 7.843 14.895 1.00 89.50 87 THR A O 1
ATOM 697 N N . ILE A 1 88 ? -9.509 8.978 16.790 1.00 93.12 88 ILE A N 1
ATOM 698 C CA . ILE A 1 88 ? -8.316 9.685 16.289 1.00 93.12 88 ILE A CA 1
ATOM 699 C C . ILE A 1 88 ? -7.150 8.706 16.102 1.00 93.12 88 ILE A C 1
ATOM 701 O O . ILE A 1 88 ? -6.471 8.728 15.077 1.00 93.12 88 ILE A O 1
ATOM 705 N N . LEU A 1 89 ? -6.928 7.826 17.082 1.00 91.56 89 LEU A N 1
ATOM 706 C CA . LEU A 1 89 ? -5.820 6.874 17.058 1.00 91.56 89 LEU A CA 1
ATOM 707 C C . LEU A 1 89 ? -6.026 5.791 15.992 1.00 91.56 89 LEU A C 1
ATOM 709 O O . LEU A 1 89 ? -5.092 5.467 15.263 1.00 91.56 89 LEU A O 1
ATOM 713 N N . SER A 1 90 ? -7.247 5.273 15.854 1.00 93.19 90 SER A N 1
ATOM 714 C CA . SER A 1 90 ? -7.601 4.321 14.797 1.00 93.19 90 SER A CA 1
ATOM 715 C C . SER A 1 90 ? -7.430 4.922 13.405 1.00 93.19 90 SER A C 1
ATOM 717 O O . SER A 1 90 ? -6.878 4.253 12.535 1.00 93.19 90 SER A O 1
ATOM 719 N N . PHE A 1 91 ? -7.801 6.191 13.201 1.00 93.44 91 PHE A N 1
ATOM 720 C CA . PHE A 1 91 ? -7.548 6.894 11.942 1.00 93.44 91 PHE A CA 1
ATOM 721 C C . PHE A 1 91 ? -6.047 7.065 11.659 1.00 93.44 91 PHE A C 1
ATOM 723 O O . PHE A 1 91 ? -5.594 6.825 10.539 1.00 93.44 91 PHE A O 1
ATOM 730 N N . ALA A 1 92 ? -5.253 7.421 12.673 1.00 95.00 92 ALA A N 1
ATOM 731 C CA . ALA A 1 92 ? -3.803 7.534 12.528 1.00 95.00 92 ALA A CA 1
ATOM 732 C C . ALA A 1 92 ? -3.156 6.189 12.148 1.00 95.00 92 ALA A C 1
ATOM 734 O O . ALA A 1 92 ? -2.314 6.137 11.250 1.00 95.00 92 ALA A O 1
ATOM 735 N N . ILE A 1 93 ? -3.584 5.092 12.782 1.00 94.19 93 ILE A N 1
ATOM 736 C CA . ILE A 1 93 ? -3.093 3.741 12.475 1.00 94.19 93 ILE A CA 1
ATOM 737 C C . ILE A 1 93 ? -3.525 3.315 11.071 1.00 94.19 93 ILE A C 1
ATOM 739 O O . ILE A 1 93 ? -2.699 2.831 10.305 1.00 94.19 93 ILE A O 1
ATOM 743 N N . ALA A 1 94 ? -4.786 3.543 10.705 1.00 93.88 94 ALA A N 1
ATOM 744 C CA . ALA A 1 94 ? -5.320 3.293 9.370 1.00 93.88 94 ALA A CA 1
ATOM 745 C C . ALA A 1 94 ? -4.484 3.978 8.275 1.00 93.88 94 ALA A C 1
ATOM 747 O O . ALA A 1 94 ? -4.078 3.348 7.296 1.00 93.88 94 ALA A O 1
ATOM 748 N N . PHE A 1 95 ? -4.170 5.259 8.465 1.00 95.25 95 PHE A N 1
ATOM 749 C CA . PHE A 1 95 ? -3.327 6.005 7.536 1.00 95.25 95 PHE A CA 1
ATOM 750 C C . PHE A 1 95 ? -1.885 5.478 7.509 1.00 95.25 95 PHE A C 1
ATOM 752 O O . PHE A 1 95 ? -1.287 5.345 6.441 1.00 95.25 95 PHE A O 1
ATOM 759 N N . GLY A 1 96 ? -1.345 5.097 8.670 1.00 95.12 96 GLY A N 1
ATOM 760 C CA . GLY A 1 96 ? -0.045 4.435 8.771 1.00 95.12 96 GLY A CA 1
ATOM 761 C C . GLY A 1 96 ? 0.009 3.115 7.997 1.00 95.12 96 GLY A C 1
ATOM 762 O O . GLY A 1 96 ? 0.955 2.887 7.246 1.00 95.12 96 GLY A O 1
ATOM 763 N N . LEU A 1 97 ? -1.024 2.273 8.110 1.00 95.31 97 LEU A N 1
ATOM 764 C CA . LEU A 1 97 ? -1.131 1.013 7.368 1.00 95.31 97 LEU A CA 1
ATOM 765 C C . LEU A 1 97 ? -1.171 1.245 5.858 1.00 95.31 97 LEU A C 1
ATOM 767 O O . LEU A 1 97 ? -0.523 0.503 5.121 1.00 95.31 97 LEU A O 1
ATOM 771 N N . LEU A 1 98 ? -1.870 2.287 5.398 1.00 95.56 98 LEU A N 1
ATOM 772 C CA . LEU A 1 98 ? -1.871 2.684 3.990 1.00 95.56 98 LEU A CA 1
ATOM 773 C C . LEU A 1 98 ? -0.451 3.029 3.526 1.00 95.56 98 LEU A C 1
ATOM 775 O O . LEU A 1 98 ? 0.035 2.440 2.562 1.00 95.56 98 LEU A O 1
ATOM 779 N N . ILE A 1 99 ? 0.245 3.930 4.228 1.00 95.56 99 ILE A N 1
ATOM 780 C CA . ILE A 1 99 ? 1.609 4.337 3.851 1.00 95.56 99 ILE A CA 1
ATOM 781 C C . ILE A 1 99 ? 2.545 3.126 3.825 1.00 95.56 99 ILE A C 1
ATOM 783 O O . ILE A 1 99 ? 3.237 2.899 2.832 1.00 95.56 99 ILE A O 1
ATOM 787 N N . VAL A 1 100 ? 2.550 2.328 4.894 1.00 95.69 100 VAL A N 1
ATOM 788 C CA . VAL A 1 100 ? 3.426 1.155 5.018 1.00 95.69 100 VAL A CA 1
ATOM 789 C C . VAL A 1 100 ? 3.141 0.137 3.914 1.00 95.69 100 VAL A C 1
ATOM 791 O O . VAL A 1 100 ? 4.082 -0.399 3.331 1.00 95.69 100 VAL A O 1
ATOM 794 N N . SER A 1 101 ? 1.873 -0.078 3.556 1.00 95.88 101 SER A N 1
ATOM 795 C CA . SER A 1 101 ? 1.494 -0.982 2.461 1.00 95.88 101 SER A CA 1
ATOM 796 C C . SER A 1 101 ? 2.092 -0.543 1.125 1.00 95.88 101 SER A C 1
ATOM 798 O O . SER A 1 101 ? 2.636 -1.370 0.392 1.00 95.88 101 SER A O 1
ATOM 800 N N . PHE A 1 102 ? 2.062 0.758 0.822 1.00 93.81 102 PHE A N 1
ATOM 801 C CA . PHE A 1 102 ? 2.665 1.294 -0.401 1.00 93.81 102 PHE A CA 1
ATOM 802 C C . PHE A 1 102 ? 4.198 1.285 -0.368 1.00 93.81 102 PHE A C 1
ATOM 804 O O . PHE A 1 102 ? 4.822 1.015 -1.393 1.00 93.81 102 PHE A O 1
ATOM 811 N N . VAL A 1 103 ? 4.823 1.501 0.793 1.00 95.06 103 VAL A N 1
ATOM 812 C CA . VAL A 1 103 ? 6.282 1.348 0.948 1.00 95.06 103 VAL A CA 1
ATOM 813 C C . VAL A 1 103 ? 6.702 -0.101 0.690 1.00 95.06 103 VAL A C 1
ATOM 815 O O . VAL A 1 103 ? 7.625 -0.348 -0.085 1.00 95.06 103 VAL A O 1
ATOM 818 N N . ILE A 1 104 ? 5.994 -1.071 1.270 1.00 93.88 104 ILE A N 1
ATOM 819 C CA . ILE A 1 104 ? 6.265 -2.499 1.054 1.00 93.88 104 ILE A CA 1
ATOM 820 C C . ILE A 1 104 ? 6.040 -2.877 -0.414 1.00 93.88 104 ILE A C 1
ATOM 822 O O . ILE A 1 104 ? 6.883 -3.549 -1.007 1.00 93.88 104 ILE A O 1
ATOM 826 N N . ALA A 1 105 ? 4.952 -2.405 -1.030 1.00 93.50 105 ALA A N 1
ATOM 827 C CA . ALA A 1 105 ? 4.693 -2.629 -2.451 1.00 93.50 105 ALA A CA 1
ATOM 828 C C . ALA A 1 105 ? 5.808 -2.060 -3.342 1.00 93.50 105 ALA A C 1
ATOM 830 O O . ALA A 1 105 ? 6.191 -2.695 -4.326 1.00 93.50 105 ALA A O 1
ATOM 831 N N . HIS A 1 106 ? 6.372 -0.899 -2.990 1.00 91.06 106 HIS A N 1
ATOM 832 C CA . HIS A 1 106 ? 7.498 -0.303 -3.710 1.00 91.06 106 HIS A CA 1
ATOM 833 C C . HIS A 1 106 ? 8.750 -1.181 -3.640 1.00 91.06 106 HIS A C 1
ATOM 835 O O . HIS A 1 106 ? 9.392 -1.434 -4.660 1.00 91.06 106 HIS A O 1
ATOM 841 N N . VAL A 1 107 ? 9.079 -1.672 -2.443 1.00 91.62 107 VAL A N 1
ATOM 842 C CA . VAL A 1 107 ? 10.230 -2.561 -2.239 1.00 91.62 107 VAL A CA 1
ATOM 843 C C . VAL A 1 107 ? 10.036 -3.869 -3.007 1.00 91.62 107 VAL A C 1
ATOM 845 O O . VAL A 1 107 ? 10.922 -4.272 -3.755 1.00 91.62 107 VAL A O 1
ATOM 848 N N . LEU A 1 108 ? 8.865 -4.500 -2.889 1.00 90.75 108 LEU A N 1
ATOM 849 C CA . LEU A 1 108 ? 8.548 -5.755 -3.578 1.00 90.75 108 LEU A CA 1
ATOM 850 C C . LEU A 1 108 ? 8.624 -5.619 -5.097 1.00 90.75 108 LEU A C 1
ATOM 852 O O . LEU A 1 108 ? 9.261 -6.440 -5.750 1.00 90.75 108 LEU A O 1
ATOM 856 N N . THR A 1 109 ? 8.002 -4.583 -5.662 1.00 88.62 109 THR A N 1
ATOM 857 C CA . THR A 1 109 ? 8.030 -4.367 -7.116 1.00 88.62 109 THR A CA 1
ATOM 858 C C . THR A 1 109 ? 9.439 -4.106 -7.623 1.00 88.62 109 THR A C 1
ATOM 860 O O . THR A 1 109 ? 9.841 -4.733 -8.597 1.00 88.62 109 THR A O 1
ATOM 863 N N . THR A 1 110 ? 10.222 -3.286 -6.919 1.00 87.44 110 THR A N 1
ATOM 864 C CA . THR A 1 110 ? 11.624 -3.022 -7.275 1.00 87.44 110 THR A CA 1
ATOM 865 C C . THR A 1 110 ? 12.457 -4.306 -7.250 1.00 87.44 110 THR A C 1
ATOM 867 O O . THR A 1 110 ? 13.137 -4.615 -8.227 1.00 87.44 110 THR A O 1
ATOM 870 N N . LEU A 1 111 ? 12.346 -5.106 -6.183 1.00 89.12 111 LEU A N 1
ATOM 871 C CA . LEU A 1 111 ? 13.054 -6.386 -6.074 1.00 89.12 111 LEU A CA 1
ATOM 872 C C . LEU A 1 111 ? 12.636 -7.370 -7.174 1.00 89.12 111 LEU A C 1
ATOM 874 O O . LEU A 1 111 ? 13.486 -8.025 -7.776 1.00 89.12 111 LEU A O 1
ATOM 878 N N . CYS A 1 112 ? 11.337 -7.474 -7.467 1.00 86.62 112 CYS A N 1
ATOM 879 C CA . CYS A 1 112 ? 10.841 -8.332 -8.541 1.00 86.62 112 CYS A CA 1
ATOM 880 C C . CYS A 1 112 ? 11.394 -7.912 -9.908 1.00 86.62 112 CYS A C 1
ATOM 882 O O . CYS A 1 112 ? 11.846 -8.776 -10.663 1.00 86.62 112 CYS A O 1
ATOM 884 N N . THR A 1 113 ? 11.405 -6.611 -10.213 1.00 84.81 113 THR A N 1
ATOM 885 C CA . THR A 1 113 ? 11.963 -6.086 -11.466 1.00 84.81 113 THR A CA 1
ATOM 886 C C . THR A 1 113 ? 13.461 -6.367 -11.569 1.00 84.81 113 THR A C 1
ATOM 888 O O . THR A 1 113 ? 13.931 -6.829 -12.610 1.00 84.81 113 THR A O 1
ATOM 891 N N . GLU A 1 114 ? 14.220 -6.156 -10.490 1.00 85.62 114 GLU A N 1
ATOM 892 C CA . GLU A 1 114 ? 15.659 -6.439 -10.460 1.00 85.62 114 GLU A CA 1
ATOM 893 C C . GLU A 1 114 ? 15.969 -7.923 -10.676 1.00 85.62 114 GLU A C 1
ATOM 895 O O . GLU A 1 114 ? 16.854 -8.262 -11.466 1.00 85.62 114 GLU A O 1
ATOM 900 N N . ILE A 1 115 ? 15.226 -8.816 -10.017 1.00 86.31 115 ILE A N 1
ATOM 901 C CA . ILE A 1 115 ? 15.390 -10.267 -10.173 1.00 86.31 115 ILE A CA 1
ATOM 902 C C . ILE A 1 115 ? 15.051 -10.696 -11.603 1.00 86.31 115 ILE A C 1
ATOM 904 O O . ILE A 1 115 ? 15.792 -11.484 -12.193 1.00 86.31 115 ILE A O 1
ATOM 908 N N . TYR A 1 116 ? 13.960 -10.176 -12.170 1.00 82.75 116 TYR A N 1
ATOM 909 C CA . TYR A 1 116 ? 13.559 -10.487 -13.540 1.00 82.75 116 TYR A CA 1
ATOM 910 C C . TYR A 1 116 ? 14.621 -10.036 -14.549 1.00 82.75 116 TYR A C 1
ATOM 912 O O . TYR A 1 116 ? 15.033 -10.829 -15.393 1.00 82.75 116 TYR A O 1
ATOM 920 N N . ARG A 1 117 ? 15.140 -8.811 -14.395 1.00 77.88 117 ARG A N 1
ATOM 921 C CA . ARG A 1 117 ? 16.216 -8.269 -15.239 1.00 77.88 117 ARG A CA 1
ATOM 922 C C . ARG A 1 117 ? 17.549 -8.996 -15.059 1.00 77.88 117 ARG A C 1
ATOM 924 O O . ARG A 1 117 ? 18.360 -8.998 -15.964 1.00 77.88 117 ARG A O 1
ATOM 931 N N . LYS A 1 118 ? 17.821 -9.593 -13.897 1.00 81.56 118 LYS A N 1
ATOM 932 C CA . LYS A 1 118 ? 19.031 -10.409 -13.701 1.00 81.56 118 LYS A CA 1
ATOM 933 C C . LYS A 1 118 ? 18.931 -11.774 -14.395 1.00 81.56 118 LYS A C 1
ATOM 935 O O . LYS A 1 118 ? 19.954 -12.395 -14.669 1.00 81.56 118 LYS A O 1
ATOM 940 N N . LYS A 1 119 ? 17.711 -12.278 -14.599 1.00 75.56 119 LYS A N 1
ATOM 941 C CA . LYS A 1 119 ? 17.455 -13.618 -15.142 1.00 75.56 119 LYS A CA 1
ATOM 942 C C . LYS A 1 119 ? 17.374 -13.649 -16.676 1.00 75.56 119 LYS A C 1
ATOM 944 O O . LYS A 1 119 ? 17.557 -14.724 -17.243 1.00 75.56 119 LYS A O 1
ATOM 949 N N . HIS A 1 120 ? 17.097 -12.513 -17.313 1.00 57.28 120 HIS A N 1
ATOM 950 C CA . HIS A 1 120 ? 16.990 -12.331 -18.764 1.00 57.28 120 HIS A CA 1
ATOM 951 C C . HIS A 1 120 ? 18.066 -11.376 -19.270 1.00 57.28 120 HIS A C 1
ATOM 953 O O . HIS A 1 120 ? 18.536 -11.601 -20.404 1.00 57.28 120 HIS A O 1
#

Secondary structure (DSSP, 8-state):
----------PPP---------PPPGGG-SPPPP-----GGGGGG-------HHHHHHHHHHHHHHHHHHHHHHHH-GGGHHHHTSHHHHHHHHHHHHHHHHHHHHHHHHHHHHHHHHH-

pLDDT: mean 72.17, std 22.31, range [31.75, 96.44]

Sequence (120 aa):
MSDKPQGKNTQIPNNTFNTMNTKPDPSQQGSPVPFQQGDFASIDTQYENKKTFSEILSFYVLGIALTIISFYLFVTLPIFQNFLNQTILSFAIAFGLLIVSFVIAHVLTTLCTEIYRKKH

Foldseek 3Di:
DDDDDDDDDDDDDDDDDPPPPDDDDPVPPDDPPPPPPPVPVVPPVPPPPDQDPVLVVQLVVQLVVQLVVLVVCCVPPPVNVVQVVDPVSVVVVSVVSSVVSSVVSVVVSVVVVVVVVVVD